Protein AF-A0AAD5KSU8-F1 (afdb_monomer)

Foldseek 3Di:
DDDDDDDDDDDDDDPDDDDDDDDFDKDKDWDADPVGTDDIDIDGDDPPPPDDPDDDDDPPPVPPPPVVVVVVVVVVVVVVVVDDD

Structure (mmCIF, N/CA/C/O backbone):
data_AF-A0AAD5KSU8-F1
#
_entry.id   AF-A0AAD5KSU8-F1
#
loop_
_atom_site.group_PDB
_atom_site.id
_atom_site.type_symbol
_atom_site.label_atom_id
_atom_site.label_alt_id
_atom_site.label_comp_id
_atom_site.label_asym_id
_atom_site.label_entity_id
_atom_site.label_seq_id
_atom_site.pdbx_PDB_ins_code
_atom_site.Cartn_x
_atom_site.Cartn_y
_atom_site.Cartn_z
_atom_site.occupancy
_atom_site.B_iso_or_equiv
_atom_site.auth_seq_id
_atom_site.auth_comp_id
_atom_site.auth_asym_id
_atom_site.auth_atom_id
_atom_site.pdbx_PDB_model_num
ATOM 1 N N . GLN A 1 1 ? -41.225 6.060 67.967 1.00 56.78 1 GLN A N 1
ATOM 2 C CA . GLN A 1 1 ? -41.252 5.302 66.693 1.00 56.78 1 GLN A CA 1
ATOM 3 C C . GLN A 1 1 ? -40.122 5.801 65.797 1.00 56.78 1 GLN A C 1
ATOM 5 O O . GLN A 1 1 ? -40.129 6.971 65.437 1.00 56.78 1 GLN A O 1
ATOM 10 N N . LYS A 1 2 ? -39.126 4.966 65.481 1.00 52.88 2 LYS A N 1
ATOM 11 C CA . LYS A 1 2 ? -37.995 5.346 64.617 1.00 52.88 2 LYS A CA 1
ATOM 12 C C . LYS A 1 2 ? -38.340 4.958 63.174 1.00 52.88 2 LYS A C 1
ATOM 14 O O . LYS A 1 2 ? -38.606 3.792 62.913 1.00 52.88 2 LYS A O 1
ATOM 19 N N . ARG A 1 3 ? -38.413 5.929 62.258 1.00 54.84 3 ARG A N 1
ATOM 20 C CA . ARG A 1 3 ? -38.704 5.684 60.834 1.00 54.84 3 ARG A CA 1
ATOM 21 C C . ARG A 1 3 ? -37.411 5.263 60.134 1.00 54.84 3 ARG A C 1
ATOM 23 O O . ARG A 1 3 ? -36.510 6.080 59.970 1.00 54.84 3 ARG A O 1
ATOM 30 N N . THR A 1 4 ? -37.318 4.005 59.721 1.00 62.03 4 THR A N 1
ATOM 31 C CA . THR A 1 4 ? -36.210 3.517 58.892 1.00 62.03 4 THR A CA 1
ATOM 32 C C . THR A 1 4 ? -36.514 3.866 57.438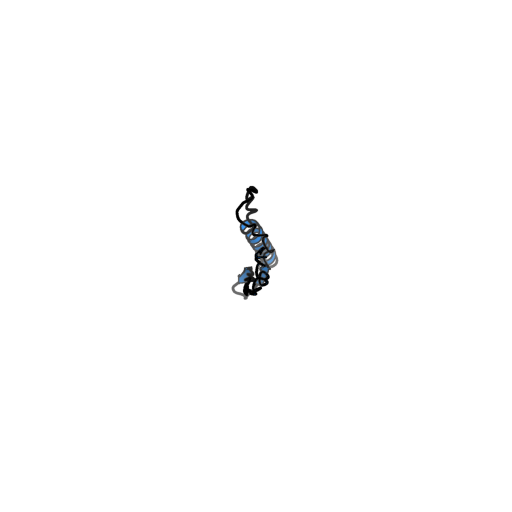 1.00 62.03 4 THR A C 1
ATOM 34 O O . THR A 1 4 ? -37.469 3.350 56.862 1.00 62.03 4 THR A O 1
ATOM 37 N N . ARG A 1 5 ? -35.749 4.788 56.845 1.00 65.62 5 ARG A N 1
ATOM 38 C CA . ARG A 1 5 ? -35.894 5.157 55.431 1.00 65.62 5 ARG A CA 1
ATOM 39 C C . ARG A 1 5 ? -34.982 4.249 54.606 1.00 65.62 5 ARG A C 1
ATOM 41 O O . ARG A 1 5 ? -33.773 4.447 54.596 1.00 65.62 5 ARG A O 1
ATOM 48 N N . GLY A 1 6 ? -35.557 3.223 53.983 1.00 70.69 6 GLY A N 1
ATOM 49 C CA . GLY A 1 6 ? -34.854 2.380 53.015 1.00 70.69 6 GLY A CA 1
ATOM 50 C C . GLY A 1 6 ? -34.766 3.093 51.668 1.00 70.69 6 GLY A C 1
ATOM 51 O O . GLY A 1 6 ? -35.774 3.598 51.177 1.00 70.69 6 GLY A O 1
ATOM 52 N N . TRP A 1 7 ? -33.570 3.174 51.091 1.00 69.00 7 TRP A N 1
ATOM 53 C CA . TRP A 1 7 ? -33.377 3.674 49.729 1.00 69.00 7 TRP A CA 1
ATOM 54 C C . TRP A 1 7 ? -33.749 2.590 48.708 1.00 69.00 7 TRP A C 1
ATOM 56 O O . TRP A 1 7 ? -33.528 1.405 48.953 1.00 69.00 7 TRP A O 1
ATOM 66 N N . SER A 1 8 ? -34.312 3.001 47.568 1.00 68.44 8 SER A N 1
ATOM 67 C CA . SER A 1 8 ? -34.569 2.112 46.426 1.00 68.44 8 SER A CA 1
ATOM 68 C C . SER A 1 8 ? -33.257 1.564 45.866 1.00 68.44 8 SER A C 1
ATOM 70 O O . SER A 1 8 ? -32.251 2.275 45.841 1.00 68.44 8 SER A O 1
ATOM 72 N N . GLN A 1 9 ? -33.276 0.323 45.371 1.00 71.56 9 GLN A N 1
ATOM 73 C CA . GLN A 1 9 ? -32.139 -0.242 44.647 1.00 71.56 9 GLN A CA 1
ATOM 74 C C . GLN A 1 9 ? -31.826 0.614 43.414 1.00 71.56 9 GLN A C 1
ATOM 76 O O . GLN A 1 9 ? -32.728 0.989 42.663 1.00 71.56 9 GLN A O 1
ATOM 81 N N . VAL A 1 10 ? -30.544 0.943 43.236 1.00 77.19 10 VAL A N 1
ATOM 82 C CA . VAL A 1 10 ? -30.042 1.628 42.042 1.00 77.19 10 VAL A CA 1
ATOM 83 C C . VAL A 1 10 ? -30.244 0.683 40.863 1.00 77.19 10 VAL A C 1
ATOM 85 O O . VAL A 1 10 ? -29.668 -0.402 40.829 1.00 77.19 10 VAL A O 1
ATOM 88 N N . SER A 1 11 ? -31.088 1.069 39.909 1.00 72.81 11 SER A N 1
ATOM 89 C CA . SER A 1 11 ? -31.276 0.306 38.677 1.00 72.81 11 SER A CA 1
ATOM 90 C C . SER A 1 11 ? -29.966 0.254 37.890 1.00 72.81 11 SER A C 1
ATOM 92 O O . SER A 1 11 ? -29.287 1.274 37.749 1.00 72.81 11 SER A O 1
ATOM 94 N N . ALA A 1 12 ? -29.627 -0.922 37.360 1.00 71.62 12 ALA A N 1
ATOM 95 C CA . ALA A 1 12 ? -28.440 -1.110 36.536 1.00 71.62 12 ALA A CA 1
ATOM 96 C C . ALA A 1 12 ? -28.461 -0.171 35.308 1.00 71.62 12 ALA A C 1
ATOM 98 O O . ALA A 1 12 ? -29.519 -0.003 34.693 1.00 71.62 12 ALA A O 1
ATOM 99 N N . PRO A 1 13 ? -27.323 0.442 34.927 1.00 76.56 13 PRO A N 1
ATOM 100 C CA . PRO A 1 13 ? -27.245 1.278 33.735 1.00 76.56 13 PRO A CA 1
ATOM 101 C C . PRO A 1 13 ? -27.652 0.498 32.481 1.00 76.56 13 PRO A C 1
ATOM 103 O O . PRO A 1 13 ? -27.207 -0.631 32.273 1.00 76.56 13 PRO A O 1
ATOM 106 N N . ALA A 1 14 ? -28.458 1.115 31.617 1.00 75.75 14 ALA A N 1
ATOM 107 C CA . ALA A 1 14 ? -28.780 0.550 30.313 1.00 75.75 14 ALA A CA 1
ATOM 108 C C . ALA A 1 14 ? -27.515 0.522 29.436 1.00 75.75 14 ALA A C 1
ATOM 110 O O . ALA A 1 14 ? -26.987 1.567 29.050 1.00 75.75 14 ALA A O 1
ATOM 111 N N . ILE A 1 15 ? -27.017 -0.677 29.125 1.00 69.88 15 ILE A N 1
ATOM 112 C CA . ILE A 1 15 ? -25.905 -0.870 28.190 1.00 69.88 15 ILE A CA 1
ATOM 113 C C . ILE A 1 15 ? -26.462 -0.693 26.777 1.00 69.88 15 ILE A C 1
ATOM 115 O O . ILE A 1 15 ? -27.035 -1.614 26.200 1.00 69.88 15 ILE A O 1
ATOM 119 N N . VAL A 1 16 ? -26.312 0.507 26.218 1.00 77.56 16 VAL A N 1
ATOM 120 C CA . VAL A 1 16 ? -26.656 0.773 24.818 1.00 77.56 16 VAL A CA 1
ATOM 121 C C . VAL A 1 16 ? -25.435 0.467 23.957 1.00 77.56 16 VAL A C 1
ATOM 123 O O . VAL A 1 16 ? -24.423 1.167 24.012 1.00 77.56 16 VAL A O 1
ATOM 126 N N . ALA A 1 17 ? -25.525 -0.593 23.153 1.00 80.19 17 ALA A N 1
ATOM 127 C CA . ALA A 1 17 ? -24.529 -0.886 22.134 1.00 80.19 17 ALA A CA 1
ATOM 128 C C . ALA A 1 17 ? -24.651 0.147 21.005 1.00 80.19 17 ALA A C 1
ATOM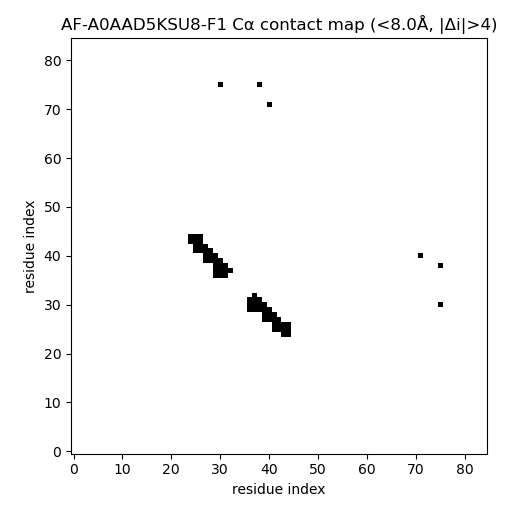 130 O O . ALA A 1 17 ? -25.600 0.125 20.224 1.00 80.19 17 ALA A O 1
ATOM 131 N N . VAL A 1 18 ? -23.692 1.069 20.922 1.00 81.06 18 VAL A N 1
ATOM 132 C CA . VAL A 1 18 ? -23.602 2.014 19.804 1.00 81.06 18 VAL A CA 1
ATOM 133 C C . VAL A 1 18 ? -22.870 1.327 18.646 1.00 81.06 18 VAL A C 1
ATOM 135 O O . VAL A 1 18 ? -21.708 0.942 18.822 1.00 81.06 18 VAL A O 1
ATOM 138 N N . PRO A 1 19 ? -23.488 1.171 17.459 1.00 74.38 19 PRO A N 1
ATOM 139 C CA . PRO A 1 19 ? -22.801 0.617 16.302 1.00 74.38 19 PRO A CA 1
ATOM 140 C C . PRO A 1 19 ? -21.731 1.607 15.836 1.00 74.38 19 PRO A C 1
ATOM 142 O O . PRO A 1 19 ? -22.018 2.664 15.277 1.00 74.38 19 PRO A O 1
ATOM 145 N N . THR A 1 20 ? -20.468 1.272 16.086 1.00 74.50 20 THR A N 1
ATOM 146 C CA . THR A 1 20 ? -19.333 2.053 15.592 1.00 74.50 20 THR A CA 1
ATOM 147 C C . THR A 1 20 ? -18.861 1.463 14.268 1.00 74.50 20 THR A C 1
ATOM 149 O O . THR A 1 20 ? -18.373 0.338 14.202 1.00 74.50 20 THR A O 1
ATOM 152 N N . THR A 1 21 ? -19.012 2.224 13.182 1.00 76.75 21 THR A N 1
ATOM 153 C CA . THR A 1 21 ? -18.548 1.805 11.853 1.00 76.75 21 THR A CA 1
ATOM 154 C C . THR A 1 21 ? -17.126 2.310 11.637 1.00 76.75 21 THR A C 1
ATOM 156 O O . THR A 1 21 ? -16.899 3.505 11.451 1.00 76.75 21 THR A O 1
ATOM 159 N N . ARG A 1 22 ? -16.139 1.407 11.667 1.00 71.12 22 ARG A N 1
ATOM 160 C CA . ARG A 1 22 ? -14.753 1.740 11.310 1.00 71.12 22 ARG A CA 1
ATOM 161 C C . ARG A 1 22 ? -14.552 1.575 9.805 1.00 71.12 22 ARG A C 1
ATOM 163 O O . ARG A 1 22 ? -14.565 0.453 9.305 1.00 71.12 22 ARG A O 1
ATOM 170 N N . ALA A 1 23 ? -14.291 2.677 9.103 1.00 73.19 23 ALA A N 1
ATOM 171 C CA . ALA A 1 23 ? -13.915 2.636 7.692 1.00 73.19 23 ALA A CA 1
ATOM 172 C C . ALA A 1 23 ? -12.577 1.895 7.499 1.00 73.19 23 ALA A C 1
ATOM 174 O O . ALA A 1 23 ? -11.590 2.168 8.191 1.00 73.19 23 ALA A O 1
ATOM 175 N N . LYS A 1 24 ? -12.546 0.947 6.555 1.00 75.94 24 LYS A N 1
ATOM 176 C CA . LYS A 1 24 ? -11.321 0.307 6.061 1.00 75.94 24 LYS A CA 1
ATOM 177 C C . LYS A 1 24 ? -10.913 1.019 4.769 1.00 75.94 24 LYS A C 1
ATOM 179 O O . LYS A 1 24 ? -11.511 0.783 3.729 1.00 75.94 24 LYS A O 1
ATOM 184 N N . THR A 1 25 ? -9.931 1.912 4.843 1.00 76.12 25 THR A N 1
ATOM 185 C CA . THR A 1 25 ? -9.369 2.594 3.664 1.00 76.12 25 THR A CA 1
ATOM 186 C C . THR A 1 25 ? -8.216 1.766 3.102 1.00 76.12 25 THR A C 1
ATOM 188 O O . THR A 1 25 ? -7.437 1.241 3.887 1.00 76.12 25 THR A O 1
ATOM 191 N N . ALA A 1 26 ? -8.076 1.668 1.781 1.00 82.00 26 ALA A N 1
ATOM 192 C CA . ALA A 1 26 ? -6.897 1.116 1.110 1.00 82.00 26 ALA A CA 1
ATOM 193 C C . ALA A 1 26 ? -6.445 2.083 0.006 1.00 82.00 26 ALA A C 1
ATOM 195 O O . ALA A 1 26 ? -7.278 2.758 -0.597 1.00 82.00 26 ALA A O 1
ATOM 196 N N . THR A 1 27 ? -5.140 2.163 -0.245 1.00 82.44 27 THR A N 1
ATOM 197 C CA . THR A 1 27 ? -4.565 2.975 -1.327 1.00 82.44 27 THR A CA 1
ATOM 198 C C .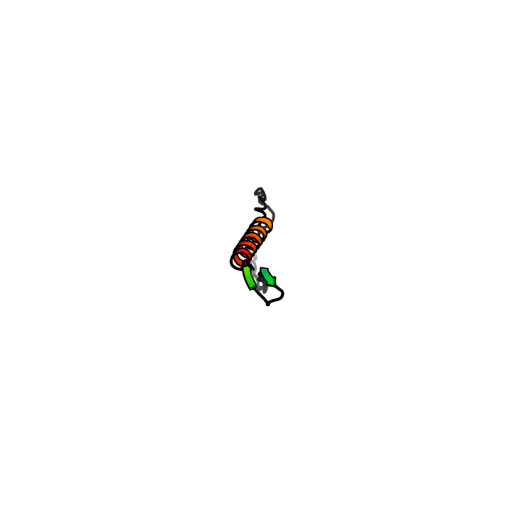 THR A 1 27 ? -4.114 2.050 -2.449 1.00 82.44 27 THR A C 1
ATOM 200 O O . THR A 1 27 ? -3.389 1.090 -2.190 1.00 82.44 27 THR A O 1
ATOM 203 N N . VAL A 1 28 ? -4.532 2.337 -3.682 1.00 85.69 28 VAL A N 1
ATOM 204 C CA . VAL A 1 28 ? -4.130 1.598 -4.886 1.00 85.69 28 VAL A CA 1
ATOM 205 C C . VAL A 1 28 ? -3.277 2.522 -5.751 1.00 85.69 28 VAL A C 1
ATOM 207 O O . VAL A 1 28 ? -3.736 3.591 -6.140 1.00 85.69 28 VAL A O 1
ATOM 210 N N . LEU A 1 29 ? -2.038 2.119 -6.027 1.00 85.75 29 LEU A N 1
ATOM 211 C CA . LEU A 1 29 ? -1.136 2.757 -6.985 1.00 85.75 29 LEU A CA 1
ATOM 212 C C . LEU A 1 29 ? -1.050 1.882 -8.231 1.00 85.75 29 LEU A C 1
ATOM 214 O O . LEU A 1 29 ? -0.945 0.663 -8.113 1.00 85.75 29 LEU A O 1
ATOM 218 N N . GLY A 1 30 ? -1.083 2.486 -9.412 1.00 83.50 30 GLY A N 1
ATOM 219 C CA . GLY A 1 30 ? -0.963 1.755 -10.666 1.00 83.50 30 GLY A CA 1
ATOM 220 C C . GLY A 1 30 ? -0.247 2.566 -11.738 1.00 83.50 30 GLY A C 1
ATOM 221 O O . GLY A 1 30 ? -0.401 3.784 -11.782 1.00 83.50 30 GLY A O 1
ATOM 222 N N . THR A 1 31 ? 0.511 1.885 -12.598 1.00 84.94 31 THR A N 1
ATOM 223 C CA . THR A 1 31 ? 1.155 2.463 -13.786 1.00 84.94 31 THR A CA 1
ATOM 224 C C . THR A 1 31 ? 0.457 1.937 -15.029 1.00 84.9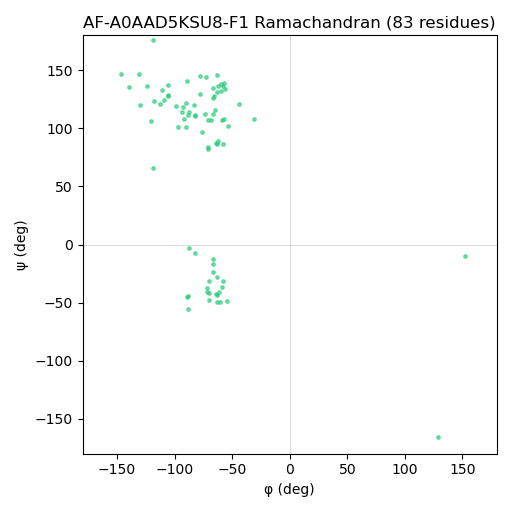4 31 THR A C 1
ATOM 226 O O . THR A 1 31 ? 0.386 0.723 -15.237 1.00 84.94 31 THR A O 1
ATOM 229 N N . ILE A 1 32 ? -0.027 2.854 -15.865 1.00 82.62 32 ILE A N 1
ATOM 230 C CA . ILE A 1 32 ? -0.649 2.563 -17.159 1.00 82.62 32 ILE A CA 1
ATOM 231 C C . ILE A 1 32 ? 0.300 3.067 -18.253 1.00 82.62 32 ILE A C 1
ATOM 233 O O . ILE A 1 32 ? 0.799 4.185 -18.159 1.00 82.62 32 ILE A O 1
ATOM 237 N N . SER A 1 33 ? 0.556 2.249 -19.272 1.00 75.75 33 SER A N 1
ATOM 238 C CA . SER A 1 33 ? 1.304 2.616 -20.478 1.00 75.75 33 SER A CA 1
ATOM 239 C C . SER A 1 33 ? 0.426 2.460 -21.727 1.00 75.75 33 SER A C 1
ATOM 241 O O . SER A 1 33 ? -0.701 1.971 -21.641 1.00 75.75 33 SER A O 1
ATOM 243 N N . ILE A 1 34 ? 0.950 2.835 -22.898 1.00 76.00 34 ILE A N 1
ATOM 244 C CA . ILE A 1 34 ? 0.267 2.664 -24.193 1.00 76.00 34 ILE A CA 1
ATOM 245 C C . ILE A 1 34 ? -0.077 1.186 -24.459 1.00 76.00 34 ILE A C 1
ATOM 247 O O . ILE A 1 34 ? -1.103 0.900 -25.068 1.00 76.00 34 ILE A O 1
ATOM 251 N N . SER A 1 35 ? 0.730 0.243 -23.960 1.00 75.75 35 SER A N 1
ATOM 252 C CA . SER A 1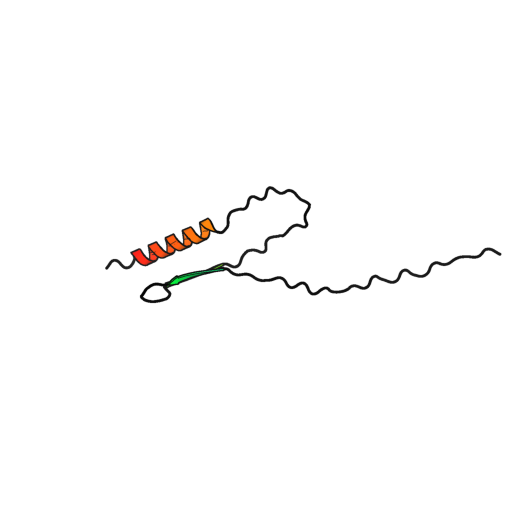 35 ? 0.472 -1.198 -24.094 1.00 75.75 35 SER A CA 1
ATOM 253 C C . SER A 1 35 ? -0.515 -1.759 -23.060 1.00 75.75 35 SER A C 1
ATOM 255 O O . SER A 1 35 ? -0.919 -2.914 -23.177 1.00 75.75 35 SER A O 1
ATOM 257 N N . GLY A 1 36 ? -0.923 -0.967 -22.060 1.00 76.94 36 GLY A N 1
ATOM 258 C CA . GLY A 1 36 ? -1.881 -1.367 -21.026 1.00 76.94 36 GLY A CA 1
ATOM 259 C C . GLY A 1 36 ? -1.413 -1.123 -19.587 1.00 76.94 36 GLY A C 1
ATOM 260 O O . GLY A 1 36 ? -0.466 -0.379 -19.324 1.00 76.94 36 GLY A O 1
ATOM 261 N N . LEU A 1 37 ? -2.115 -1.741 -18.630 1.00 75.56 37 LEU A N 1
ATOM 262 C CA . LEU A 1 37 ? -1.815 -1.677 -17.195 1.00 75.56 37 LEU A CA 1
ATOM 263 C C . LEU A 1 37 ? -0.576 -2.526 -16.877 1.00 75.56 37 LEU A C 1
ATOM 265 O O . LEU A 1 37 ? -0.633 -3.748 -16.965 1.00 75.56 37 LEU A O 1
ATOM 269 N N . ASN A 1 38 ? 0.528 -1.884 -16.492 1.00 74.44 38 ASN A N 1
ATOM 270 C CA . ASN A 1 38 ? 1.810 -2.557 -16.276 1.00 74.44 38 ASN A CA 1
ATOM 271 C C . ASN A 1 38 ? 1.944 -3.080 -14.833 1.00 74.44 38 ASN A C 1
ATOM 273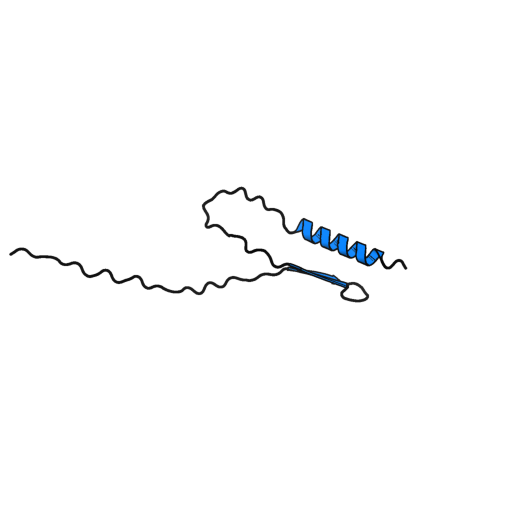 O O . ASN A 1 38 ? 2.129 -4.274 -14.613 1.00 74.44 38 ASN A O 1
ATOM 277 N N . LYS A 1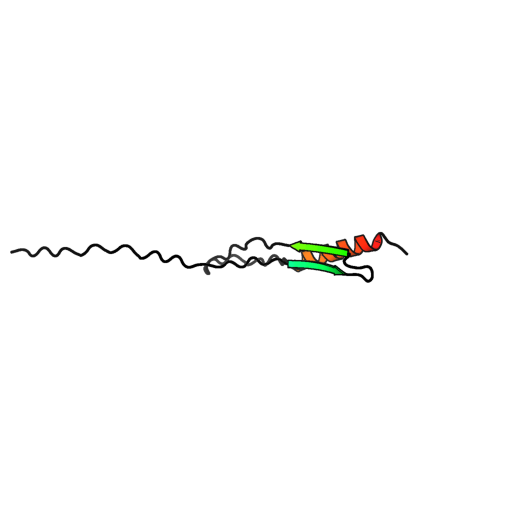 39 ? 1.792 -2.206 -13.827 1.00 80.31 39 LYS A N 1
ATOM 278 C CA . LYS A 1 39 ? 2.047 -2.562 -12.420 1.00 80.31 39 LYS A CA 1
ATOM 279 C C . LYS A 1 39 ? 1.016 -1.958 -11.487 1.00 80.31 39 LYS A C 1
ATOM 281 O O . LYS A 1 39 ? 0.718 -0.776 -11.603 1.00 80.31 39 LYS A O 1
ATOM 286 N N . VAL A 1 40 ? 0.520 -2.748 -10.531 1.00 83.38 40 VAL A N 1
ATOM 287 C CA . VAL A 1 40 ? -0.402 -2.305 -9.471 1.00 83.38 40 VAL A CA 1
ATOM 288 C C . VAL A 1 40 ? 0.190 -2.631 -8.104 1.00 83.38 40 VAL A C 1
ATOM 290 O O . VAL A 1 40 ? 0.733 -3.709 -7.885 1.00 83.38 40 VAL A O 1
ATOM 293 N N . THR A 1 41 ? 0.103 -1.698 -7.162 1.00 82.62 41 THR A N 1
ATOM 294 C CA . THR A 1 41 ? 0.502 -1.879 -5.765 1.00 82.62 41 THR A CA 1
ATOM 295 C C . THR A 1 41 ? -0.622 -1.412 -4.850 1.00 82.62 41 THR A C 1
ATOM 297 O O . THR A 1 41 ? -1.028 -0.254 -4.884 1.00 82.62 41 THR A O 1
ATOM 300 N N . VAL A 1 42 ? -1.128 -2.323 -4.017 1.00 84.31 42 VAL A N 1
ATOM 301 C CA . VAL A 1 42 ? -2.185 -2.036 -3.040 1.00 84.31 42 VAL A CA 1
ATOM 302 C C . VAL A 1 42 ? -1.574 -1.985 -1.648 1.00 84.31 42 VAL A C 1
ATOM 304 O O . VAL A 1 42 ? -0.904 -2.926 -1.224 1.00 84.31 42 VAL A O 1
ATOM 307 N N . ARG A 1 43 ? -1.837 -0.906 -0.910 1.00 81.12 43 ARG A N 1
ATOM 308 C CA . ARG A 1 43 ? -1.430 -0.769 0.486 1.00 81.12 43 ARG A CA 1
ATOM 309 C C . ARG A 1 43 ? -2.643 -0.623 1.389 1.00 81.12 43 ARG A C 1
ATOM 311 O O . ARG A 1 43 ? -3.433 0.312 1.266 1.00 81.12 43 ARG A O 1
ATOM 318 N N . ILE A 1 44 ? -2.727 -1.522 2.363 1.00 81.44 44 ILE A N 1
ATOM 319 C CA . ILE A 1 44 ? -3.647 -1.399 3.487 1.00 81.44 44 ILE A CA 1
ATOM 320 C C . ILE A 1 44 ? -2.904 -0.628 4.592 1.00 81.44 44 ILE A C 1
ATOM 322 O O . ILE A 1 44 ? -1.819 -1.045 5.005 1.00 81.44 44 ILE A O 1
ATOM 326 N N . PRO A 1 45 ? -3.420 0.521 5.053 1.00 72.25 45 PRO A N 1
ATOM 327 C CA . PRO A 1 45 ? -2.818 1.263 6.141 1.00 72.25 45 PRO A CA 1
ATOM 328 C C . PRO A 1 45 ? -2.925 0.451 7.431 1.00 72.25 45 PRO A C 1
ATOM 330 O O . PRO A 1 45 ? -3.989 -0.072 7.775 1.00 72.25 45 PRO A O 1
ATOM 333 N N . ASN A 1 46 ? -1.824 0.391 8.180 1.00 74.44 46 ASN A N 1
ATOM 334 C CA . ASN A 1 46 ? -1.863 -0.148 9.531 1.00 74.44 46 ASN A CA 1
ATOM 335 C C . ASN A 1 46 ? -2.845 0.683 10.369 1.00 74.44 46 ASN A C 1
ATOM 337 O O . ASN A 1 46 ? -2.856 1.913 10.248 1.00 74.44 46 ASN A O 1
ATOM 341 N N . PRO A 1 47 ? -3.681 0.045 11.207 1.00 64.56 47 PRO A N 1
ATOM 342 C CA . PRO A 1 47 ? -4.600 0.765 12.070 1.00 64.56 47 PRO A CA 1
ATOM 343 C C . PRO A 1 47 ? -3.795 1.702 12.974 1.00 64.56 47 PRO A C 1
ATOM 345 O O . PRO A 1 47 ? -3.113 1.254 13.895 1.00 64.56 47 PRO A O 1
ATOM 348 N N . SER A 1 48 ? -3.855 3.011 12.712 1.00 63.91 48 SER A N 1
ATOM 349 C CA . SER A 1 48 ? -3.251 3.979 13.616 1.00 63.91 48 SER A CA 1
ATOM 350 C C . SER A 1 48 ? -4.013 3.922 14.934 1.00 63.91 48 SER A C 1
ATOM 352 O O . SER A 1 48 ? -5.247 3.982 14.978 1.00 63.91 48 SER A O 1
ATOM 354 N N . LYS A 1 49 ? -3.277 3.761 16.035 1.00 63.31 49 LYS A N 1
ATOM 355 C CA . LYS A 1 49 ? -3.841 3.855 17.378 1.00 63.31 49 LYS A CA 1
ATOM 356 C C . LYS A 1 49 ? -4.158 5.334 17.609 1.00 63.31 49 LYS A C 1
ATOM 358 O O . LYS A 1 49 ? -3.340 6.057 18.169 1.00 63.31 49 LYS A O 1
ATOM 363 N N . LYS A 1 50 ? -5.304 5.821 17.113 1.00 61.50 50 LYS A N 1
ATOM 364 C CA . LYS A 1 50 ? -5.813 7.145 17.494 1.00 61.50 50 LYS A CA 1
ATOM 365 C C . LYS A 1 50 ? -5.945 7.139 19.017 1.00 61.50 50 LYS A C 1
ATOM 367 O O . LYS A 1 50 ? -6.795 6.438 19.562 1.00 61.50 50 LYS A O 1
ATOM 372 N N . ARG A 1 51 ? -5.061 7.858 19.711 1.00 54.88 51 ARG A N 1
ATOM 373 C CA . ARG A 1 51 ? -5.194 8.081 21.152 1.00 54.88 51 ARG A CA 1
ATOM 374 C C . ARG A 1 51 ? -6.340 9.065 21.373 1.00 54.88 51 ARG A C 1
ATOM 376 O O . ARG A 1 51 ? -6.528 9.980 20.572 1.00 54.88 51 ARG A O 1
ATOM 383 N N . LYS A 1 52 ? -7.095 8.874 22.457 1.00 56.16 52 LYS A N 1
ATOM 384 C CA . LYS A 1 52 ? -7.947 9.934 23.009 1.00 56.16 52 LYS A CA 1
ATOM 385 C C . LYS A 1 52 ? -7.045 11.143 23.299 1.00 56.16 52 LYS A C 1
ATOM 387 O O . LYS A 1 52 ? -5.947 10.956 23.820 1.00 56.16 52 LYS A O 1
ATOM 392 N N . THR A 1 53 ? -7.480 12.339 22.908 1.00 48.03 53 THR A N 1
ATOM 393 C CA . THR A 1 53 ? -6.806 13.621 23.164 1.00 48.03 53 THR A CA 1
ATOM 394 C C . THR A 1 53 ? -6.312 13.681 24.612 1.00 48.03 53 THR A C 1
ATOM 396 O O . THR A 1 53 ? -7.120 13.529 25.524 1.00 48.03 53 THR A O 1
ATOM 399 N N . GLY A 1 54 ? -5.001 13.846 24.824 1.00 50.12 54 GLY A N 1
ATOM 400 C CA . GLY A 1 54 ? -4.431 13.994 26.171 1.00 50.12 54 GLY A CA 1
ATOM 401 C C . GLY A 1 54 ? -2.988 13.527 26.371 1.00 50.12 54 GLY A C 1
ATOM 402 O O . GLY A 1 54 ? -2.423 13.809 27.419 1.00 50.12 54 GLY A O 1
ATOM 403 N N . GLN A 1 55 ? -2.361 12.839 25.412 1.00 46.53 55 GLN A N 1
ATOM 404 C CA . GLN A 1 55 ? -0.940 12.492 25.528 1.00 46.53 55 GLN A CA 1
ATOM 405 C C . GLN A 1 55 ? -0.150 13.080 24.370 1.00 46.53 55 GLN A C 1
ATOM 407 O O . GLN A 1 55 ? -0.236 12.596 23.239 1.00 46.53 55 GLN A O 1
ATOM 412 N N . GLU A 1 56 ? 0.610 14.123 24.693 1.00 50.66 56 GLU A N 1
ATOM 413 C CA . GLU A 1 56 ? 1.704 14.667 23.902 1.00 50.66 56 GLU A CA 1
ATOM 414 C C . GLU A 1 56 ? 2.738 13.558 23.674 1.00 50.66 56 GLU A C 1
ATOM 416 O O . GLU A 1 56 ? 3.665 13.338 24.443 1.00 50.66 56 GLU A O 1
ATOM 421 N N . SER A 1 57 ? 2.540 12.771 22.625 1.00 47.72 57 SER A N 1
ATOM 422 C CA . SER A 1 57 ? 3.674 12.179 21.938 1.00 47.72 57 SER A CA 1
ATOM 423 C C . SER A 1 57 ? 3.923 13.052 20.739 1.00 47.72 57 SER A C 1
ATOM 425 O O . SER A 1 57 ? 3.032 13.153 19.891 1.00 47.72 57 SER A O 1
ATOM 427 N N . VAL A 1 58 ? 5.121 13.635 20.695 1.00 45.88 58 VAL A N 1
ATOM 428 C CA . VAL A 1 58 ? 5.742 14.201 19.501 1.00 45.88 58 VAL A CA 1
ATOM 429 C C . VAL A 1 58 ? 5.268 13.388 18.308 1.00 45.88 58 VAL A C 1
ATOM 431 O O . VAL A 1 58 ? 5.583 12.202 18.170 1.00 45.88 58 VAL A O 1
ATOM 434 N N . ILE A 1 59 ? 4.404 14.010 17.509 1.00 51.03 59 ILE A N 1
ATOM 435 C CA . ILE A 1 59 ? 3.930 13.444 16.261 1.00 51.03 59 ILE A CA 1
ATOM 436 C C . ILE A 1 59 ? 5.145 13.516 15.349 1.00 51.03 59 ILE A C 1
ATOM 438 O O . ILE A 1 59 ? 5.316 14.455 14.580 1.00 51.03 59 ILE A O 1
ATOM 442 N N . LEU A 1 60 ? 6.018 12.517 15.447 1.00 46.00 60 LEU A N 1
ATOM 443 C CA . LEU A 1 60 ? 6.821 12.127 14.311 1.00 46.00 60 LEU A CA 1
ATOM 444 C C . LEU A 1 60 ? 5.793 11.631 13.302 1.00 46.00 60 LEU A C 1
ATOM 446 O O . LEU A 1 60 ? 5.406 10.463 13.306 1.00 46.00 60 LEU A O 1
ATOM 450 N N . SER A 1 61 ? 5.259 12.547 12.489 1.00 51.34 61 SER A N 1
ATOM 451 C CA . SER A 1 61 ? 4.595 12.166 11.259 1.00 51.34 61 SER A CA 1
ATOM 452 C C . SER A 1 61 ? 5.689 11.527 10.421 1.00 51.34 61 SER A C 1
ATOM 454 O O . SER A 1 61 ? 6.398 12.192 9.669 1.00 51.34 61 SER A O 1
ATOM 456 N N . THR A 1 62 ? 5.896 10.231 10.626 1.00 50.06 62 THR A N 1
ATOM 457 C CA . THR A 1 62 ? 6.680 9.386 9.746 1.00 50.06 62 THR A CA 1
ATOM 458 C C . THR A 1 62 ? 5.934 9.429 8.420 1.00 50.06 62 THR A C 1
ATOM 460 O O . THR A 1 62 ? 4.962 8.700 8.211 1.00 50.06 62 THR A O 1
ATOM 463 N N . GLY A 1 63 ? 6.285 10.416 7.594 1.00 50.41 63 GLY A N 1
ATOM 464 C CA . GLY A 1 63 ? 5.613 10.751 6.350 1.00 50.41 63 GLY A CA 1
ATOM 465 C C . GLY A 1 63 ? 5.522 9.505 5.489 1.00 50.41 63 GLY A C 1
ATOM 466 O O . GLY A 1 63 ? 6.503 9.060 4.908 1.00 50.41 63 GLY A O 1
ATOM 467 N N . THR A 1 64 ? 4.338 8.900 5.462 1.00 52.69 64 THR A N 1
ATOM 468 C CA . THR A 1 64 ? 4.124 7.580 4.855 1.00 52.69 64 THR A CA 1
ATOM 469 C C . THR A 1 64 ? 3.811 7.678 3.355 1.00 52.69 64 THR A C 1
ATOM 471 O O . THR A 1 64 ? 3.702 6.657 2.683 1.00 52.69 64 THR A O 1
ATOM 474 N N . ALA A 1 65 ? 3.708 8.886 2.798 1.00 57.03 65 ALA A N 1
ATOM 475 C CA . ALA A 1 65 ? 3.366 9.074 1.390 1.00 57.03 65 ALA A CA 1
ATOM 476 C C . ALA A 1 65 ? 4.599 9.085 0.466 1.00 57.03 65 ALA A C 1
ATOM 478 O O . ALA A 1 65 ? 4.607 8.393 -0.546 1.00 57.03 65 ALA A O 1
ATOM 479 N N . THR A 1 66 ? 5.664 9.804 0.826 1.00 60.62 66 THR A N 1
ATOM 480 C CA . THR A 1 66 ? 6.771 10.083 -0.105 1.00 60.62 66 THR A CA 1
ATOM 481 C C . THR A 1 66 ? 7.611 8.848 -0.431 1.00 60.62 66 THR A C 1
ATOM 483 O O . THR A 1 66 ? 7.821 8.544 -1.600 1.00 60.62 66 THR A O 1
ATOM 486 N N . VAL A 1 67 ? 8.023 8.078 0.583 1.00 73.31 67 VAL A N 1
ATOM 487 C CA . VAL A 1 67 ? 8.891 6.899 0.387 1.00 73.31 67 VAL A CA 1
ATOM 488 C C . VAL A 1 67 ? 8.217 5.846 -0.493 1.00 73.31 67 VAL A C 1
ATOM 490 O O . VAL A 1 67 ? 8.848 5.266 -1.367 1.00 73.31 67 VAL A O 1
ATOM 493 N N . HIS A 1 68 ? 6.916 5.615 -0.302 1.00 70.12 68 HIS A N 1
ATOM 494 C CA . HIS A 1 68 ? 6.207 4.580 -1.048 1.00 70.12 68 HIS A CA 1
ATOM 495 C C . HIS A 1 68 ? 6.027 4.938 -2.524 1.00 70.12 68 HIS A C 1
ATOM 497 O O . HIS A 1 68 ? 6.224 4.080 -3.382 1.00 70.12 68 HIS A O 1
ATOM 503 N N . CYS A 1 69 ? 5.684 6.196 -2.811 1.00 71.56 69 CYS A N 1
ATOM 504 C CA . CYS A 1 69 ? 5.572 6.678 -4.181 1.00 71.56 69 CYS A CA 1
ATOM 505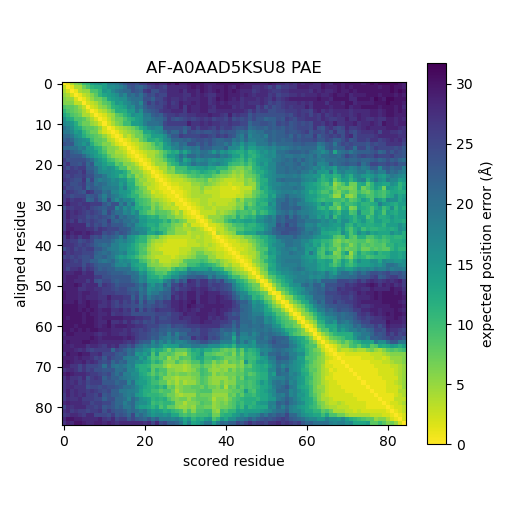 C C . CYS A 1 69 ? 6.929 6.633 -4.893 1.00 71.56 69 CYS A C 1
ATOM 507 O O . CYS A 1 69 ? 6.991 6.154 -6.019 1.00 71.56 69 CYS A O 1
ATOM 509 N N . ILE A 1 70 ? 8.014 7.042 -4.226 1.00 80.31 70 ILE A N 1
ATOM 510 C CA . ILE A 1 70 ? 9.368 6.979 -4.797 1.00 80.31 70 ILE A CA 1
ATOM 511 C C . ILE A 1 70 ? 9.751 5.532 -5.121 1.00 80.31 70 ILE A C 1
ATOM 513 O O . ILE A 1 70 ? 10.089 5.241 -6.263 1.00 80.31 70 ILE A O 1
ATOM 517 N N . SER A 1 71 ? 9.581 4.596 -4.181 1.00 83.50 71 SER A N 1
ATOM 518 C CA . SER A 1 71 ? 9.875 3.181 -4.446 1.00 83.50 71 SER A CA 1
ATOM 519 C C . SER A 1 71 ? 8.993 2.571 -5.540 1.00 83.50 71 SER A C 1
ATOM 521 O O . SER A 1 71 ? 9.391 1.606 -6.187 1.00 83.50 71 SER A O 1
ATOM 523 N N . PHE A 1 72 ? 7.773 3.077 -5.738 1.00 80.50 72 PHE A N 1
ATOM 524 C CA . PHE A 1 72 ? 6.913 2.650 -6.840 1.00 80.50 72 PHE A CA 1
ATOM 525 C C . PHE A 1 72 ? 7.418 3.172 -8.193 1.00 80.50 72 PHE A C 1
ATOM 527 O O . PHE A 1 72 ? 7.428 2.414 -9.163 1.00 80.50 72 PHE A O 1
ATOM 534 N N . LEU A 1 73 ? 7.877 4.427 -8.246 1.00 84.00 73 LEU A N 1
ATOM 535 C CA . LEU A 1 73 ? 8.488 5.022 -9.436 1.00 84.00 73 LEU A CA 1
ATOM 536 C C . LEU A 1 73 ? 9.775 4.289 -9.820 1.00 84.00 73 LEU A C 1
ATOM 538 O O . LEU A 1 73 ? 9.894 3.851 -10.958 1.00 84.00 73 LEU A O 1
ATOM 542 N N . GLU A 1 74 ? 10.682 4.063 -8.869 1.00 86.88 74 GLU A N 1
ATOM 543 C CA . GLU A 1 74 ? 11.924 3.306 -9.093 1.00 86.88 74 GLU A CA 1
ATOM 544 C C . GLU A 1 74 ? 11.636 1.919 -9.684 1.00 86.88 74 GLU A C 1
ATOM 546 O O . GLU A 1 74 ? 12.170 1.553 -10.724 1.00 86.88 74 GLU A O 1
ATOM 551 N N . LYS A 1 75 ? 10.697 1.180 -9.081 1.00 86.06 75 LYS A N 1
ATOM 552 C CA . LYS A 1 75 ? 10.258 -0.145 -9.551 1.00 86.06 75 LYS A CA 1
ATOM 553 C C . LYS A 1 75 ? 9.534 -0.142 -10.894 1.00 86.06 75 LYS A C 1
ATOM 555 O O . LYS A 1 75 ? 9.279 -1.225 -11.422 1.00 86.06 75 LYS A O 1
ATOM 560 N N . THR A 1 76 ? 9.066 1.014 -11.346 1.00 84.62 76 THR A N 1
ATOM 561 C CA . THR A 1 76 ? 8.427 1.179 -12.652 1.00 84.62 76 THR A CA 1
ATOM 562 C C . THR A 1 76 ? 9.492 1.474 -13.699 1.00 84.62 76 THR A C 1
ATOM 564 O O . THR A 1 76 ? 9.478 0.855 -14.753 1.00 84.62 76 THR A O 1
ATOM 567 N N . LEU A 1 77 ? 10.444 2.354 -13.384 1.00 86.06 77 LEU A N 1
ATOM 568 C CA . LEU A 1 77 ? 11.568 2.670 -14.262 1.00 86.06 77 LEU A CA 1
ATOM 569 C C . LEU A 1 77 ? 12.464 1.447 -14.499 1.00 86.06 77 LEU A C 1
ATOM 571 O O . LEU A 1 77 ? 12.781 1.167 -15.646 1.00 86.06 77 LEU A O 1
ATOM 575 N N . ASP A 1 78 ? 12.768 0.668 -13.456 1.00 88.19 78 ASP A N 1
ATOM 576 C CA . ASP A 1 78 ? 13.501 -0.608 -13.571 1.00 88.19 78 ASP A CA 1
ATOM 577 C C . ASP A 1 78 ? 12.789 -1.620 -14.485 1.00 88.19 78 ASP A C 1
ATOM 579 O O . ASP A 1 78 ? 13.415 -2.355 -15.241 1.00 88.19 78 ASP A O 1
ATOM 583 N N . GLU A 1 79 ? 11.455 -1.645 -14.453 1.00 83.69 79 GLU A N 1
ATOM 584 C CA . GLU A 1 79 ? 10.679 -2.522 -15.332 1.00 83.69 79 GLU A CA 1
ATOM 585 C C . GLU A 1 79 ? 10.706 -2.039 -16.786 1.00 83.69 79 GLU A C 1
ATOM 587 O O . GLU A 1 79 ? 10.771 -2.852 -17.702 1.00 83.69 79 GLU A O 1
ATOM 592 N N . MET A 1 80 ? 10.669 -0.723 -17.002 1.00 84.75 80 MET A N 1
ATOM 593 C CA . MET A 1 80 ? 10.746 -0.126 -18.336 1.00 84.75 80 MET A CA 1
ATOM 594 C C . MET A 1 80 ? 12.139 -0.284 -18.965 1.00 84.75 80 MET A C 1
ATOM 596 O O . MET A 1 80 ? 12.227 -0.455 -20.176 1.00 84.75 80 MET A O 1
ATOM 600 N N . ASP A 1 81 ? 13.204 -0.293 -18.159 1.00 87.69 81 ASP A N 1
ATOM 601 C CA . ASP A 1 81 ? 14.598 -0.435 -18.612 1.00 87.69 81 ASP A CA 1
ATOM 602 C C . ASP A 1 81 ? 14.905 -1.821 -19.212 1.00 87.69 81 ASP A C 1
ATOM 604 O O . ASP A 1 81 ? 15.776 -1.968 -20.065 1.00 87.69 81 ASP A O 1
ATOM 608 N N . LYS A 1 82 ? 14.128 -2.851 -18.846 1.00 86.12 82 LYS A N 1
ATOM 609 C CA . LYS A 1 82 ? 14.250 -4.214 -19.404 1.00 86.12 82 LYS A CA 1
ATOM 610 C C . LYS A 1 82 ? 13.876 -4.320 -20.881 1.00 86.12 82 LYS A C 1
ATOM 612 O O . LYS A 1 82 ? 14.140 -5.355 -21.493 1.00 86.12 82 LYS A O 1
ATOM 617 N N . TYR A 1 83 ? 13.248 -3.293 -21.445 1.00 82.31 83 TYR A N 1
ATOM 618 C CA . TYR A 1 83 ? 12.775 -3.280 -22.824 1.00 82.31 83 TYR A CA 1
ATOM 619 C C . TYR A 1 83 ? 13.455 -2.158 -23.625 1.00 82.31 83 TYR A C 1
ATOM 621 O O . TYR A 1 83 ? 12.771 -1.222 -24.048 1.00 82.31 83 TYR A O 1
ATOM 629 N N . PRO A 1 84 ? 14.786 -2.222 -23.844 1.00 72.00 84 PRO A N 1
ATOM 630 C CA . PRO A 1 84 ? 15.451 -1.308 -24.759 1.00 72.00 84 PRO A CA 1
ATOM 631 C C . PRO A 1 84 ? 14.951 -1.602 -26.177 1.00 72.00 84 PRO A C 1
ATOM 633 O O . PRO A 1 84 ? 14.953 -2.753 -26.619 1.00 72.00 84 PRO A O 1
ATOM 636 N N . HIS A 1 85 ? 14.454 -0.568 -26.849 1.00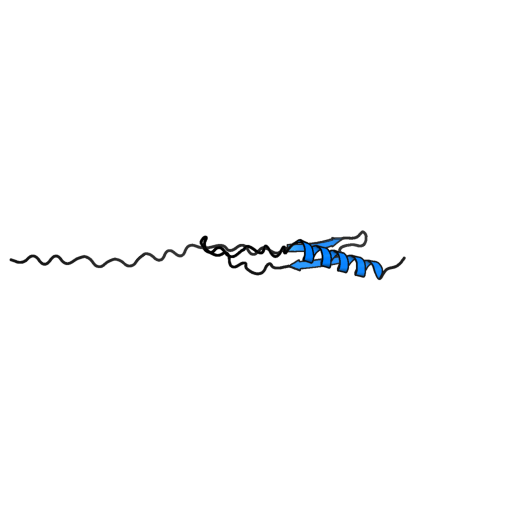 63.69 85 HIS A N 1
ATOM 637 C CA . HIS A 1 85 ? 14.059 -0.636 -28.255 1.00 63.69 85 HIS A CA 1
ATOM 638 C C . HIS A 1 85 ? 15.264 -0.887 -29.163 1.00 63.69 85 HIS A C 1
ATOM 640 O O . HIS A 1 85 ? 16.328 -0.278 -28.903 1.00 63.69 85 HIS A O 1
#

Sequence (85 aa):
QKRTRGWSQVSAPAIVAVPTTRAKTATVLGTISISGLNKVTVRIPNPSKKRKTGQESVILSTGTATVHCISFLEKTLDEMDKYPH

Mean predicted aligned error: 16.69 Å

Organism: NCBI:txid60185

Solvent-accessible surface area (backbone atoms only — not comparable to full-atom values): 6152 Å² total; per-residue (Å²): 137,86,84,81,84,79,80,79,82,81,76,78,80,83,86,74,86,74,90,78,85,78,84,86,69,69,49,79,47,73,46,75,52,98,93,40,79,75,51,77,49,79,45,72,68,76,84,74,82,79,69,74,90,84,72,96,61,83,78,73,72,72,69,74,62,63,63,57,54,51,57,49,49,53,61,47,52,59,59,55,64,76,61,76,130

Secondary structure (DSSP, 8-state):
-----PPPP-PPP-------------EEEEEEETTEEEEEEEEPPP------S----------TTHHHHHHHHHHHHHHHHT---

Radius of gyration: 28.3 Å; Cα contacts (8 Å, |Δi|>4): 33; chains: 1; bounding box: 57×19×95 Å

pLDDT: mean 71.36, std 12.34, range [45.88, 88.19]